Protein AF-A0A0A3YPF9-F1 (afdb_monomer)

pLDDT: mean 81.39, std 13.63, range [42.22, 96.06]

Foldseek 3Di:
DPPPDDPVVVVVVVVVCVVVVDDPQVVQLVQLVVVCVVCVVVDDDPDDSLCSGPVRHDPPPPPDPPVRVVVVVVPCPDDDDPDDDDD

Structure (mmCIF, N/CA/C/O backbone):
data_AF-A0A0A3YPF9-F1
#
_entry.id   AF-A0A0A3YPF9-F1
#
loop_
_atom_site.group_PDB
_atom_site.id
_atom_site.type_symbol
_atom_site.label_atom_id
_atom_site.label_alt_id
_atom_site.label_comp_id
_atom_site.label_asym_id
_atom_site.label_entity_id
_atom_site.label_seq_id
_atom_site.pdbx_PDB_ins_code
_atom_site.Cartn_x
_atom_site.Cartn_y
_atom_site.Cartn_z
_atom_site.occupancy
_atom_site.B_iso_or_equiv
_atom_site.auth_seq_id
_atom_site.auth_comp_id
_atom_site.auth_asym_id
_atom_site.auth_atom_id
_atom_site.pdbx_PDB_model_num
ATOM 1 N N . MET A 1 1 ? -2.978 14.463 17.346 1.00 55.78 1 MET A N 1
ATOM 2 C CA . MET A 1 1 ? -4.133 13.857 16.646 1.00 55.78 1 MET A CA 1
ATOM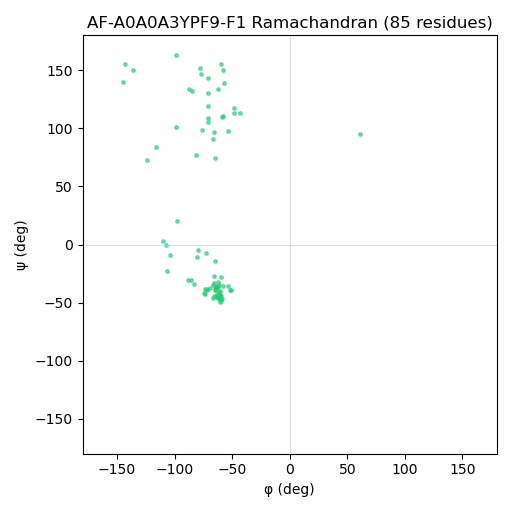 3 C C . MET A 1 1 ? -5.123 13.132 17.563 1.00 55.78 1 MET A C 1
ATOM 5 O O . MET A 1 1 ? -6.201 12.843 17.083 1.00 55.78 1 MET A O 1
ATOM 9 N N . LEU A 1 2 ? -4.840 12.895 18.858 1.00 55.41 2 LEU A N 1
ATOM 10 C CA . LEU A 1 2 ? -5.783 12.212 19.772 1.00 5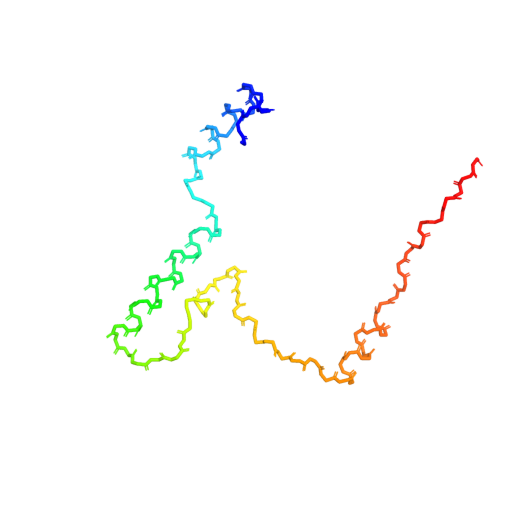5.41 2 LEU A CA 1
ATOM 11 C C . LEU A 1 2 ? -6.521 13.135 20.766 1.00 55.41 2 LEU A C 1
ATOM 13 O O . LEU A 1 2 ? -7.430 12.682 21.447 1.00 55.41 2 LEU A O 1
ATOM 17 N N . SER A 1 3 ? -6.165 14.421 20.879 1.00 66.06 3 SER A N 1
ATOM 18 C CA . SER A 1 3 ? -6.703 15.296 21.941 1.00 66.06 3 SER A CA 1
ATOM 19 C C . SER A 1 3 ? -8.113 15.844 21.685 1.00 66.06 3 SER A C 1
ATOM 21 O O . SER A 1 3 ? -8.641 16.542 22.542 1.00 66.06 3 SER A O 1
ATOM 23 N N . GLY A 1 4 ? -8.699 15.586 20.512 1.00 76.88 4 GLY A N 1
ATOM 24 C CA . GLY A 1 4 ? -10.056 16.020 20.151 1.00 76.88 4 GLY A CA 1
ATOM 25 C C . GLY A 1 4 ? -11.065 14.878 20.058 1.00 76.88 4 GLY A C 1
ATOM 26 O O . GLY A 1 4 ? -12.203 15.110 19.669 1.00 76.88 4 GLY A O 1
ATOM 27 N N . MET A 1 5 ? -10.640 13.655 20.368 1.00 86.06 5 MET A N 1
ATOM 28 C CA . MET A 1 5 ? -11.423 12.460 20.116 1.00 86.06 5 MET A CA 1
ATOM 29 C C . MET A 1 5 ? -12.362 12.150 21.285 1.00 86.06 5 MET A C 1
ATOM 31 O O . MET A 1 5 ? -11.943 12.164 22.444 1.00 86.06 5 MET A O 1
ATOM 35 N N . THR A 1 6 ? -13.628 11.849 20.995 1.00 87.88 6 THR A N 1
ATOM 36 C CA . THR A 1 6 ? -14.575 11.436 22.041 1.00 87.88 6 THR A CA 1
ATOM 37 C C . THR A 1 6 ? -14.348 9.973 22.441 1.00 87.88 6 THR A C 1
ATOM 39 O O . THR A 1 6 ? -13.896 9.158 21.640 1.00 87.88 6 THR A O 1
ATOM 42 N N . SER A 1 7 ? -14.674 9.612 23.687 1.00 86.88 7 SER A N 1
ATOM 43 C CA . SER A 1 7 ? -14.535 8.227 24.180 1.00 86.88 7 SER A CA 1
ATOM 44 C C . SER A 1 7 ? -15.343 7.220 23.344 1.00 86.88 7 SER A C 1
ATOM 46 O O . SER A 1 7 ? -14.899 6.100 23.105 1.00 86.88 7 SER A O 1
ATOM 48 N N . THR A 1 8 ? -16.516 7.634 22.858 1.00 89.81 8 THR A N 1
ATOM 49 C CA . THR A 1 8 ? -17.382 6.821 21.993 1.00 89.81 8 THR A CA 1
ATOM 50 C C . THR A 1 8 ? -16.745 6.570 20.634 1.00 89.81 8 THR A C 1
ATOM 52 O O . THR A 1 8 ? -16.683 5.430 20.191 1.00 89.81 8 THR A O 1
ATOM 55 N N . GLU A 1 9 ? -16.190 7.608 20.016 1.00 89.31 9 GLU A N 1
ATOM 56 C CA . GLU A 1 9 ? -15.496 7.491 18.735 1.00 89.31 9 GLU A CA 1
ATOM 57 C C . GLU A 1 9 ? -14.240 6.601 18.885 1.00 89.31 9 GLU A C 1
ATOM 59 O O . GLU A 1 9 ? -13.934 5.794 18.009 1.00 89.31 9 GLU A O 1
ATOM 64 N N . LEU A 1 10 ? -13.523 6.674 20.023 1.00 87.88 10 LEU A N 1
ATOM 65 C CA . LEU A 1 10 ? -12.372 5.795 20.308 1.00 87.88 10 LEU A CA 1
ATOM 66 C C . LEU A 1 10 ? -12.800 4.323 20.339 1.00 87.88 10 LEU A C 1
ATOM 68 O O . LEU A 1 10 ? -12.124 3.455 19.780 1.00 87.88 10 LEU A O 1
ATOM 72 N N . GLN A 1 11 ? -13.937 4.044 20.978 1.00 91.06 11 GLN A N 1
ATOM 73 C CA . GLN A 1 11 ? -14.511 2.708 21.025 1.00 91.06 11 GLN A CA 1
ATOM 74 C C . GLN A 1 11 ? -14.946 2.226 19.634 1.00 91.06 11 GLN A C 1
ATOM 76 O O . GLN A 1 11 ? -14.700 1.068 19.296 1.00 91.06 11 GLN A O 1
ATOM 81 N N . GLU A 1 12 ? -15.513 3.097 18.802 1.00 90.50 12 GLU A N 1
ATOM 82 C CA . GLU A 1 12 ? -15.860 2.773 17.415 1.00 90.50 12 GLU A CA 1
ATOM 83 C C . GLU A 1 12 ? -14.630 2.390 16.587 1.00 90.50 12 GLU A C 1
ATOM 85 O O . GLU A 1 12 ? -14.646 1.334 15.952 1.00 90.50 12 GLU A O 1
ATOM 90 N N . TRP A 1 13 ? -13.526 3.146 16.662 1.00 88.62 13 TRP A N 1
ATOM 91 C CA . TRP A 1 13 ? -12.284 2.735 15.992 1.00 88.62 13 TRP A CA 1
ATOM 92 C C . TRP A 1 13 ? -11.768 1.397 16.519 1.00 88.62 13 TRP A C 1
ATOM 94 O O . TRP A 1 13 ? -11.331 0.565 15.728 1.00 88.62 13 TRP A O 1
ATOM 104 N N . SER A 1 14 ? -11.843 1.149 17.831 1.00 88.12 14 SER A N 1
ATOM 105 C CA . SER A 1 14 ? -11.404 -0.135 18.398 1.00 88.12 14 SER A CA 1
ATOM 106 C C . SER A 1 14 ? -12.205 -1.329 17.865 1.00 88.12 14 SER A C 1
ATOM 108 O O . SER A 1 14 ? -11.639 -2.399 17.648 1.00 88.12 14 SER A O 1
ATOM 110 N N . LEU A 1 15 ? -13.505 -1.143 17.612 1.00 92.12 15 LEU A N 1
ATOM 111 C CA . LEU A 1 15 ? -14.357 -2.159 16.998 1.00 92.12 15 LEU A CA 1
ATOM 112 C C . LEU A 1 15 ? -14.044 -2.303 15.507 1.00 92.12 15 LEU A C 1
ATOM 114 O O . LEU A 1 15 ? -13.924 -3.422 15.019 1.00 92.12 15 LEU A O 1
ATOM 118 N N . PHE A 1 16 ? -13.860 -1.188 14.801 1.00 87.88 16 PHE A N 1
ATOM 119 C CA . PHE A 1 16 ? -13.554 -1.166 13.373 1.00 87.88 16 PHE A CA 1
ATOM 120 C C . PHE A 1 16 ? -12.234 -1.883 13.044 1.00 87.88 16 PHE A C 1
ATOM 122 O O . PHE A 1 16 ? -12.205 -2.768 12.185 1.00 87.88 16 PHE A O 1
ATOM 129 N N . TYR A 1 17 ? -11.156 -1.561 13.768 1.00 88.56 17 TYR A N 1
ATOM 130 C CA . TYR A 1 17 ? -9.828 -2.158 13.571 1.00 88.56 17 TYR A CA 1
ATOM 131 C C . TYR A 1 17 ? -9.724 -3.609 14.058 1.00 88.56 17 TYR A C 1
ATOM 133 O O . TYR A 1 17 ? -8.718 -4.269 13.803 1.00 88.56 17 TYR A O 1
ATOM 141 N N . ARG A 1 18 ? -10.754 -4.134 14.737 1.00 89.19 18 ARG A N 1
ATOM 142 C CA . ARG A 1 18 ? -10.825 -5.561 15.075 1.00 89.19 18 ARG A CA 1
ATOM 143 C C . AR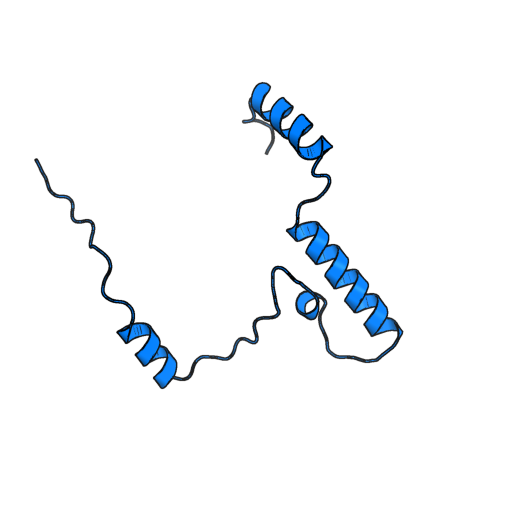G A 1 18 ? -10.984 -6.428 13.829 1.00 89.19 18 ARG A C 1
ATOM 145 O O . ARG A 1 18 ? -10.424 -7.521 13.795 1.00 89.19 18 ARG A O 1
ATOM 152 N N . ASP A 1 19 ? -11.718 -5.918 12.842 1.00 91.12 19 ASP A N 1
ATOM 153 C CA . ASP A 1 19 ? -12.033 -6.630 11.603 1.00 91.12 19 ASP A CA 1
ATOM 154 C C . ASP A 1 19 ? -11.229 -6.077 10.405 1.00 91.12 19 ASP A C 1
ATOM 156 O O . ASP A 1 19 ? -10.975 -6.801 9.445 1.00 91.12 19 ASP A O 1
ATOM 160 N N . HIS A 1 20 ? -10.756 -4.824 10.479 1.00 85.81 20 HIS A N 1
ATOM 161 C CA . HIS A 1 20 ? -9.953 -4.164 9.439 1.00 85.81 20 HIS A CA 1
ATOM 162 C C . HIS A 1 20 ? -8.552 -3.826 9.958 1.00 85.81 20 HIS A C 1
ATOM 164 O O . HIS A 1 20 ? -8.295 -2.710 10.396 1.00 85.81 20 HIS A O 1
ATOM 170 N N . TYR A 1 21 ? -7.626 -4.786 9.923 1.00 84.50 21 TYR A N 1
ATOM 171 C CA . TYR A 1 21 ? -6.286 -4.618 10.511 1.00 84.50 21 TYR A CA 1
ATOM 172 C C . TYR A 1 21 ? -5.415 -3.567 9.817 1.00 84.50 21 TYR A C 1
ATOM 174 O O . TYR A 1 21 ? -4.596 -2.910 10.458 1.00 84.50 21 TYR A O 1
ATOM 182 N N . PHE A 1 22 ? -5.576 -3.417 8.505 1.00 85.62 22 PHE A N 1
ATOM 183 C CA . PHE A 1 22 ? -4.795 -2.499 7.691 1.00 85.62 22 PHE A CA 1
ATOM 184 C C . PHE A 1 22 ? -5.716 -1.753 6.736 1.00 85.62 22 PHE A C 1
ATOM 186 O O . PHE A 1 22 ? -6.740 -2.276 6.307 1.00 85.62 22 PHE A O 1
ATOM 193 N N . ASN A 1 23 ? -5.328 -0.527 6.399 1.00 88.75 23 ASN A N 1
ATOM 194 C CA . ASN A 1 23 ? -5.987 0.232 5.347 1.00 88.75 23 ASN A CA 1
ATOM 195 C C . ASN A 1 23 ? -5.658 -0.394 3.981 1.00 88.75 23 ASN A C 1
ATOM 197 O O . ASN A 1 23 ? -4.517 -0.805 3.759 1.00 88.75 23 ASN A O 1
ATOM 201 N N . ASP A 1 24 ? -6.617 -0.405 3.059 1.00 90.88 24 ASP A N 1
ATOM 202 C CA . ASP A 1 24 ? -6.440 -0.889 1.686 1.00 90.88 24 ASP A CA 1
ATOM 203 C C . ASP A 1 24 ? -5.234 -0.244 0.988 1.00 90.88 24 ASP A C 1
ATOM 205 O O . ASP A 1 24 ? -4.457 -0.930 0.330 1.00 90.88 24 ASP A O 1
ATOM 209 N N . HIS A 1 25 ? -4.996 1.053 1.207 1.00 90.88 25 HIS A N 1
ATOM 210 C CA . HIS A 1 25 ? -3.822 1.753 0.677 1.00 90.88 25 HIS A CA 1
ATOM 211 C C . HIS A 1 25 ? -2.498 1.211 1.224 1.00 90.88 25 HIS A C 1
ATOM 213 O O . HIS A 1 25 ? -1.499 1.169 0.507 1.00 90.88 25 HIS A O 1
ATOM 219 N N . LEU A 1 26 ? -2.480 0.790 2.492 1.00 91.81 26 LEU A N 1
ATOM 220 C CA . LEU A 1 26 ? -1.293 0.212 3.115 1.00 91.81 26 LEU A CA 1
ATOM 221 C C . LEU A 1 26 ? -1.053 -1.213 2.603 1.00 91.81 26 LEU A C 1
ATOM 223 O O . LEU A 1 26 ? 0.084 -1.568 2.296 1.00 91.81 26 LEU A O 1
ATOM 227 N N . LEU A 1 27 ? -2.116 -2.011 2.464 1.00 93.44 27 LEU A N 1
ATOM 228 C CA . LEU A 1 27 ? -2.041 -3.352 1.879 1.00 93.44 27 LEU A CA 1
ATOM 229 C C . LEU A 1 27 ? -1.540 -3.308 0.435 1.00 93.44 27 LEU A C 1
ATOM 231 O O . LEU A 1 27 ? -0.644 -4.071 0.077 1.00 93.44 27 LEU A O 1
ATOM 235 N N . ASP A 1 28 ? -2.063 -2.379 -0.360 1.00 94.88 28 ASP A N 1
ATOM 236 C CA . ASP A 1 28 ? -1.649 -2.175 -1.743 1.00 94.88 28 ASP A CA 1
ATOM 237 C C . ASP A 1 28 ? -0.171 -1.774 -1.840 1.00 94.88 28 ASP A C 1
ATOM 239 O O . ASP A 1 28 ? 0.592 -2.372 -2.596 1.00 94.88 28 ASP A O 1
ATOM 243 N N . ALA A 1 29 ? 0.281 -0.842 -0.994 1.00 93.25 29 ALA A N 1
ATOM 244 C CA . ALA A 1 29 ? 1.690 -0.465 -0.931 1.00 93.25 29 ALA A CA 1
ATOM 245 C C . ALA A 1 29 ? 2.595 -1.648 -0.539 1.00 93.25 29 ALA A C 1
ATOM 247 O O . ALA A 1 29 ? 3.675 -1.820 -1.110 1.00 93.25 29 ALA A O 1
ATOM 248 N N . HIS A 1 30 ? 2.186 -2.485 0.419 1.00 94.44 30 HIS A N 1
ATOM 249 C CA . HIS A 1 30 ? 2.953 -3.675 0.799 1.00 94.44 30 HIS A CA 1
ATOM 250 C C . HIS A 1 30 ? 3.021 -4.705 -0.330 1.00 94.44 30 HIS A C 1
ATOM 252 O O . HIS A 1 30 ? 4.103 -5.221 -0.617 1.00 94.44 30 HIS A O 1
ATOM 258 N N . PHE A 1 31 ? 1.893 -4.968 -0.989 1.00 94.88 31 PHE A N 1
ATOM 259 C CA . PHE A 1 31 ? 1.818 -5.862 -2.139 1.00 94.88 31 PHE A CA 1
ATOM 260 C C . PHE A 1 31 ? 2.717 -5.387 -3.286 1.00 94.88 31 PHE A C 1
ATOM 262 O O . PHE A 1 31 ? 3.514 -6.164 -3.822 1.00 94.88 31 PHE A O 1
ATOM 269 N N . ALA A 1 32 ? 2.630 -4.103 -3.619 1.00 94.75 32 ALA A N 1
ATOM 270 C CA . ALA A 1 32 ? 3.373 -3.488 -4.703 1.00 94.75 32 ALA A CA 1
ATOM 271 C C . ALA A 1 32 ? 4.892 -3.532 -4.454 1.00 94.75 32 ALA A C 1
ATOM 273 O O . ALA A 1 32 ? 5.665 -3.953 -5.318 1.00 94.75 32 ALA A O 1
ATOM 274 N N . ASN A 1 33 ? 5.317 -3.194 -3.232 1.00 94.44 33 ASN A N 1
ATOM 275 C CA . ASN A 1 33 ? 6.720 -3.270 -2.823 1.00 94.44 33 ASN A CA 1
ATOM 276 C C . ASN A 1 33 ? 7.255 -4.706 -2.841 1.00 94.44 33 ASN A C 1
ATOM 278 O O . ASN A 1 33 ? 8.349 -4.946 -3.351 1.00 94.44 33 ASN A O 1
ATOM 282 N N . LEU A 1 34 ? 6.496 -5.669 -2.310 1.00 96.06 34 LEU A N 1
ATOM 283 C CA . LEU A 1 34 ? 6.914 -7.071 -2.29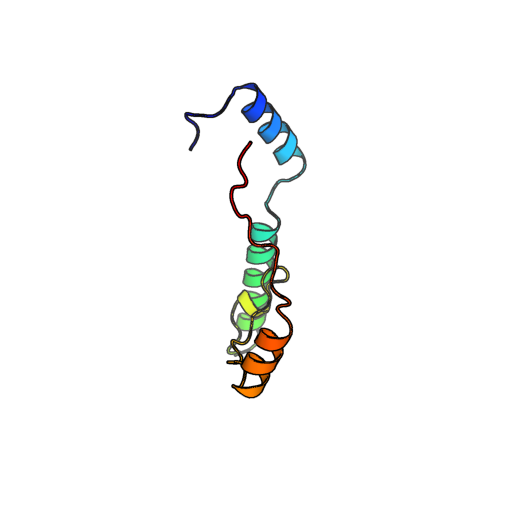7 1.00 96.06 34 LEU A CA 1
ATOM 284 C C . LEU A 1 34 ? 7.060 -7.616 -3.721 1.00 96.06 34 LEU A C 1
ATOM 286 O O . LEU A 1 34 ? 8.070 -8.244 -4.036 1.00 96.06 34 LEU A O 1
ATOM 290 N N . SER A 1 35 ? 6.090 -7.332 -4.590 1.00 94.94 35 SER A N 1
ATOM 291 C CA . SER A 1 35 ? 6.117 -7.749 -5.996 1.00 94.94 35 SER A CA 1
ATOM 292 C C . SER A 1 35 ? 7.318 -7.159 -6.735 1.00 94.94 35 SER A C 1
ATOM 294 O O . SER A 1 35 ? 8.048 -7.887 -7.412 1.00 94.94 35 SER A O 1
ATOM 296 N N . HIS A 1 36 ? 7.583 -5.865 -6.536 1.00 9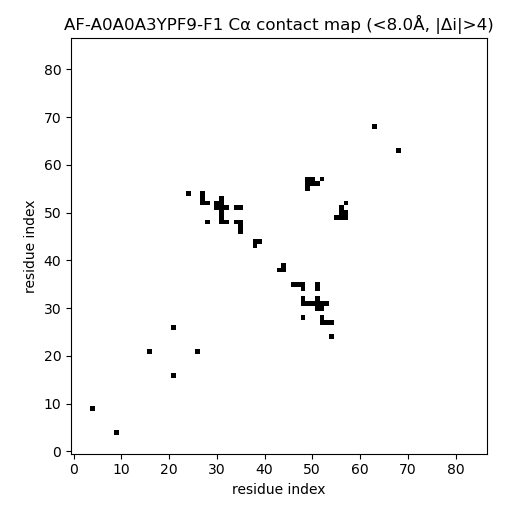4.25 36 HIS A N 1
ATOM 297 C CA . HIS A 1 36 ? 8.752 -5.203 -7.104 1.00 94.25 36 HIS A CA 1
ATOM 298 C C . HIS A 1 36 ? 10.065 -5.836 -6.628 1.00 94.25 36 HIS A C 1
ATOM 300 O O . HIS A 1 36 ? 10.935 -6.106 -7.452 1.00 94.25 36 HIS A O 1
ATOM 306 N N . LEU A 1 37 ? 10.203 -6.145 -5.333 1.00 95.31 37 LEU A N 1
ATOM 307 C CA . LEU A 1 37 ? 11.407 -6.791 -4.800 1.00 95.31 37 LEU A CA 1
ATOM 308 C C . LEU A 1 37 ? 11.632 -8.187 -5.388 1.00 95.31 37 LEU A C 1
ATOM 310 O O . LEU A 1 37 ? 12.756 -8.509 -5.771 1.00 95.31 37 LEU A O 1
ATOM 314 N N . VAL A 1 38 ? 10.578 -9.002 -5.499 1.00 95.38 38 VAL A N 1
ATOM 315 C CA . VAL A 1 38 ? 10.668 -10.339 -6.110 1.00 95.38 38 VAL A CA 1
ATOM 316 C C . VAL A 1 38 ? 11.156 -10.230 -7.552 1.00 95.38 38 VAL A C 1
ATOM 318 O O . VAL A 1 38 ? 12.080 -10.937 -7.950 1.00 95.38 38 VAL A O 1
ATOM 321 N N . ILE A 1 39 ? 10.586 -9.314 -8.332 1.00 94.75 39 ILE A N 1
ATOM 322 C CA . ILE A 1 39 ? 10.953 -9.156 -9.741 1.00 94.75 39 ILE A CA 1
ATOM 323 C C . ILE A 1 39 ? 12.345 -8.533 -9.871 1.00 94.75 39 ILE A C 1
ATOM 325 O O . ILE A 1 39 ? 13.127 -8.994 -10.696 1.00 94.75 39 ILE A O 1
ATOM 329 N N . SER A 1 40 ? 12.700 -7.559 -9.031 1.00 92.75 40 SER A N 1
ATOM 330 C CA . SER A 1 40 ? 14.037 -6.953 -8.997 1.00 92.75 40 SER A CA 1
ATOM 331 C C . SER A 1 40 ? 15.129 -7.957 -8.629 1.00 92.75 40 SER A C 1
ATOM 333 O O . SER A 1 40 ? 16.261 -7.813 -9.092 1.00 92.75 40 SER A O 1
ATOM 335 N N . LEU A 1 41 ? 14.822 -8.956 -7.798 1.00 95.00 41 LEU A N 1
ATOM 336 C CA . LEU A 1 41 ? 15.766 -10.016 -7.455 1.00 95.00 41 LEU A CA 1
ATOM 337 C C . LEU A 1 41 ? 15.992 -10.973 -8.634 1.00 95.00 41 LEU A C 1
ATOM 339 O O . LEU A 1 41 ? 17.113 -11.426 -8.856 1.00 95.00 41 LEU A O 1
ATOM 343 N N . MET A 1 42 ? 14.933 -11.276 -9.387 1.00 93.38 42 MET A N 1
ATOM 344 C CA . MET A 1 42 ? 14.965 -12.251 -10.483 1.00 93.38 42 MET A CA 1
ATOM 345 C C . MET A 1 42 ? 15.427 -11.645 -11.815 1.00 93.38 42 MET A C 1
ATOM 347 O O . MET A 1 42 ? 16.008 -12.345 -12.646 1.00 93.38 42 MET A O 1
ATOM 351 N N . CYS A 1 43 ? 15.153 -10.362 -12.054 1.00 90.38 43 CYS A N 1
ATOM 352 C CA . CYS A 1 43 ? 15.375 -9.684 -13.329 1.00 90.38 43 CYS A CA 1
ATOM 353 C C . CYS A 1 43 ? 15.810 -8.230 -13.118 1.00 90.38 43 CYS A C 1
ATOM 355 O O . CYS A 1 43 ? 15.223 -7.499 -12.321 1.00 90.38 43 CYS A O 1
ATOM 357 N N . LYS A 1 44 ? 16.766 -7.759 -13.928 1.00 84.88 44 LYS A N 1
ATOM 358 C CA . LYS A 1 44 ? 16.995 -6.316 -14.077 1.00 84.88 44 LYS A CA 1
ATOM 359 C C . LYS A 1 44 ? 15.826 -5.715 -14.851 1.00 84.88 44 LYS A C 1
ATOM 361 O O . LYS A 1 44 ? 15.571 -6.117 -15.983 1.00 84.88 44 LYS A O 1
ATOM 366 N N . ASN A 1 45 ? 15.121 -4.789 -14.222 1.00 84.94 45 ASN A N 1
ATOM 367 C CA . ASN A 1 45 ? 14.001 -4.060 -14.796 1.00 84.94 45 ASN A CA 1
ATOM 368 C C . ASN A 1 45 ? 14.038 -2.614 -14.282 1.00 84.94 45 ASN A C 1
ATOM 370 O O . ASN A 1 45 ? 14.578 -2.368 -13.206 1.00 84.94 45 ASN A O 1
ATOM 374 N N . ASP A 1 46 ? 13.443 -1.696 -15.039 1.00 85.94 46 ASP A N 1
ATOM 375 C CA . ASP A 1 46 ? 13.322 -0.277 -14.672 1.00 85.94 46 ASP A CA 1
ATOM 376 C C . ASP A 1 46 ? 11.944 0.031 -14.053 1.00 85.94 46 ASP A C 1
ATOM 378 O O . ASP A 1 46 ? 11.483 1.172 -14.064 1.00 85.94 46 ASP A O 1
ATOM 382 N N . MET A 1 47 ? 11.239 -0.994 -13.558 1.00 86.75 47 MET A N 1
ATOM 383 C CA . MET A 1 47 ? 9.901 -0.830 -12.992 1.00 86.75 47 MET A CA 1
ATOM 384 C C . MET A 1 47 ? 10.005 -0.231 -11.598 1.00 86.75 47 MET A C 1
ATOM 386 O O . MET A 1 47 ? 10.927 -0.538 -10.846 1.00 86.75 47 MET A O 1
ATOM 390 N N . THR A 1 48 ? 9.022 0.575 -11.216 1.00 89.19 48 THR A N 1
ATOM 391 C CA . THR A 1 48 ? 8.925 1.085 -9.848 1.00 89.19 48 THR A CA 1
ATOM 392 C C . THR A 1 48 ? 7.923 0.245 -9.053 1.00 89.19 48 THR A C 1
ATOM 394 O O . THR A 1 48 ? 7.106 -0.468 -9.644 1.00 89.19 48 THR A O 1
ATOM 397 N N . PRO A 1 49 ? 7.925 0.311 -7.710 1.00 88.56 49 PRO A N 1
ATOM 398 C CA . PRO A 1 49 ? 6.853 -0.283 -6.919 1.00 88.56 49 PRO A CA 1
ATOM 399 C C . PRO A 1 49 ? 5.461 0.192 -7.349 1.00 88.56 49 PRO A C 1
ATOM 401 O O . PRO A 1 49 ? 4.539 -0.614 -7.382 1.00 88.56 49 PRO A O 1
ATOM 404 N N . ALA A 1 50 ? 5.307 1.458 -7.755 1.00 90.00 50 ALA A N 1
ATOM 405 C CA . ALA A 1 50 ? 4.023 2.007 -8.202 1.00 90.00 50 ALA A CA 1
ATOM 406 C C . ALA A 1 50 ? 3.447 1.261 -9.416 1.00 90.00 50 ALA A C 1
ATOM 408 O O . ALA A 1 50 ? 2.233 1.127 -9.540 1.00 90.00 50 ALA A O 1
ATOM 409 N N . SER A 1 51 ? 4.301 0.666 -10.251 1.00 88.50 51 SER A N 1
ATOM 410 C CA . SER A 1 51 ? 3.868 -0.144 -11.387 1.00 88.50 51 SER A CA 1
ATOM 411 C C . SER A 1 51 ? 3.107 -1.424 -10.988 1.00 88.50 51 SER A C 1
ATOM 413 O O . SER A 1 51 ? 2.458 -2.030 -11.838 1.00 88.50 51 SER A O 1
ATOM 415 N N . PHE A 1 52 ? 3.162 -1.833 -9.713 1.00 90.69 52 PHE A N 1
ATOM 416 C CA . PHE A 1 52 ? 2.425 -2.975 -9.151 1.00 90.69 52 PHE A CA 1
ATOM 417 C C . PHE A 1 52 ? 1.259 -2.566 -8.237 1.00 90.69 52 PHE A C 1
ATOM 419 O O . PHE A 1 52 ? 0.576 -3.442 -7.707 1.00 90.69 52 PHE A O 1
ATOM 426 N N . SER A 1 53 ? 1.036 -1.265 -8.028 1.00 92.75 53 SER A N 1
ATOM 427 C CA . SER A 1 53 ? -0.078 -0.759 -7.222 1.00 92.75 53 SER A CA 1
ATOM 428 C C . SER A 1 53 ? -1.407 -0.971 -7.950 1.00 92.75 53 SER A C 1
ATOM 430 O O . SER A 1 53 ? -1.560 -0.622 -9.122 1.00 92.75 53 SER A O 1
ATOM 432 N N . LEU A 1 54 ? -2.382 -1.546 -7.246 1.00 89.69 54 LEU A N 1
ATOM 433 C CA . LEU A 1 54 ? -3.745 -1.774 -7.724 1.00 89.69 54 LEU A CA 1
ATOM 434 C C . LEU A 1 54 ? -4.618 -0.527 -7.558 1.00 89.69 54 LEU A C 1
ATOM 436 O O . LEU A 1 54 ? -5.504 -0.284 -8.376 1.00 89.69 54 LEU A O 1
ATOM 440 N N . LEU A 1 55 ? -4.386 0.254 -6.497 1.00 90.44 55 L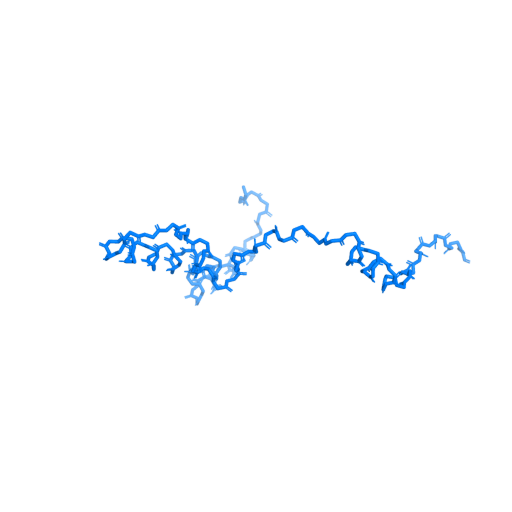EU A N 1
ATOM 441 C CA . LEU A 1 55 ? -5.197 1.433 -6.177 1.00 90.44 55 LEU A CA 1
ATOM 442 C C . LEU A 1 55 ? -4.676 2.702 -6.857 1.00 90.44 55 LEU A C 1
ATOM 444 O O . LEU A 1 55 ? -5.459 3.591 -7.190 1.00 90.44 55 LEU A O 1
ATOM 448 N N . HIS A 1 56 ? -3.365 2.781 -7.082 1.00 81.19 56 HIS A N 1
ATOM 449 C CA . HIS A 1 56 ? -2.698 3.902 -7.734 1.00 81.19 56 HIS A CA 1
ATOM 450 C C . HIS A 1 56 ? -1.899 3.388 -8.931 1.00 81.19 56 HIS A C 1
ATOM 452 O O . HIS A 1 56 ? -0.670 3.332 -8.867 1.00 81.19 56 HIS A O 1
ATOM 458 N N . PRO A 1 57 ? -2.583 2.999 -10.023 1.00 72.56 57 PRO A N 1
ATOM 459 C CA . PRO A 1 57 ? -1.884 2.574 -11.221 1.00 72.56 57 PRO A CA 1
ATOM 460 C C . PRO A 1 57 ? -0.955 3.696 -11.677 1.00 72.56 57 PRO A C 1
ATOM 462 O O . PRO A 1 57 ? -1.341 4.869 -11.644 1.00 72.56 57 PRO A O 1
ATOM 465 N N . ASP A 1 58 ? 0.248 3.314 -12.102 1.00 71.44 58 ASP A N 1
ATOM 466 C CA . ASP A 1 58 ? 1.259 4.213 -12.653 1.00 71.44 58 ASP A CA 1
ATOM 467 C C . ASP A 1 58 ? 0.622 5.003 -13.805 1.00 71.44 58 ASP A C 1
ATOM 469 O O . ASP A 1 58 ? 0.438 4.505 -14.925 1.00 71.44 58 ASP A O 1
ATOM 473 N N . LYS A 1 59 ? 0.186 6.231 -13.514 1.00 67.00 59 LYS A N 1
ATOM 474 C CA . LYS A 1 59 ? -0.325 7.128 -14.537 1.00 67.00 59 LYS A CA 1
ATOM 475 C C . LYS A 1 59 ? 0.900 7.532 -15.322 1.00 67.00 59 LYS A C 1
ATOM 477 O O . LYS A 1 59 ? 1.722 8.305 -14.850 1.00 67.00 59 LYS A O 1
ATOM 482 N N . LYS A 1 60 ? 1.040 6.985 -16.527 1.00 67.38 60 LYS A N 1
ATOM 483 C CA . LYS A 1 60 ? 1.902 7.627 -17.509 1.00 67.38 60 LYS A CA 1
ATOM 484 C C . LYS A 1 60 ? 1.319 9.022 -17.672 1.00 67.38 60 LYS A C 1
ATOM 486 O O . LYS A 1 60 ? 0.198 9.136 -18.168 1.00 67.38 60 LYS A O 1
ATOM 491 N N . ASP A 1 61 ? 2.040 10.033 -17.202 1.00 64.50 61 ASP A N 1
ATOM 492 C CA . ASP A 1 61 ? 1.755 11.437 -17.480 1.00 64.50 61 ASP A CA 1
ATOM 493 C C . ASP A 1 61 ? 1.961 11.643 -18.984 1.00 64.50 61 ASP A C 1
ATOM 495 O O . ASP A 1 61 ? 2.991 12.107 -19.467 1.00 64.50 61 ASP A O 1
ATOM 499 N N . ILE A 1 62 ? 1.001 11.147 -19.758 1.00 73.25 62 ILE A N 1
ATOM 500 C CA . ILE A 1 62 ? 0.873 11.446 -21.167 1.00 73.25 62 ILE A CA 1
ATOM 501 C C . ILE A 1 62 ? 0.296 12.847 -21.156 1.00 73.25 62 ILE A C 1
ATOM 503 O O . ILE A 1 62 ? -0.900 13.012 -20.919 1.00 73.25 62 ILE A O 1
ATOM 507 N N . GLU A 1 63 ? 1.165 13.839 -21.340 1.00 77.06 63 GLU A N 1
ATOM 508 C CA . GLU A 1 63 ? 0.740 15.209 -21.601 1.00 77.06 63 GLU A CA 1
ATOM 509 C C . GLU A 1 63 ? -0.317 15.164 -22.714 1.00 77.06 63 GLU A C 1
ATOM 511 O O . GLU A 1 63 ? -0.006 14.721 -23.831 1.00 77.06 63 GLU A O 1
ATOM 516 N N . PRO A 1 64 ? -1.581 15.512 -22.415 1.00 78.81 64 PRO A N 1
ATOM 517 C CA . PRO A 1 64 ? -2.625 15.489 -23.419 1.00 78.81 64 PRO A CA 1
ATOM 518 C C . PRO A 1 64 ? -2.254 16.489 -24.513 1.00 78.81 64 PRO A C 1
ATOM 520 O O . PRO A 1 64 ? -1.850 17.618 -24.236 1.00 78.81 64 PRO A O 1
ATOM 523 N N . SER A 1 65 ? -2.375 16.079 -25.774 1.00 83.75 65 SER A N 1
ATOM 524 C CA . SER A 1 65 ? -2.151 16.996 -26.896 1.00 83.75 65 SER A CA 1
ATOM 525 C C . SER A 1 65 ? -3.126 18.175 -26.828 1.00 83.75 65 SER A C 1
ATOM 527 O O . SER A 1 65 ? -4.235 18.016 -26.318 1.00 83.75 65 SER A O 1
ATOM 529 N N . ASP A 1 66 ? -2.771 19.314 -27.422 1.00 85.38 66 ASP A N 1
ATOM 530 C CA . ASP A 1 66 ? -3.622 20.516 -27.457 1.00 85.38 66 ASP A CA 1
ATOM 531 C C . ASP A 1 66 ? -5.055 20.217 -27.954 1.00 85.38 66 ASP A C 1
ATOM 533 O O . ASP A 1 66 ? -6.037 20.642 -27.347 1.00 85.38 66 ASP A O 1
ATOM 537 N N . ASP A 1 67 ? -5.193 19.340 -28.956 1.00 84.81 67 ASP A N 1
ATOM 538 C CA . ASP A 1 67 ? -6.492 18.878 -29.472 1.00 84.81 67 ASP A CA 1
ATOM 539 C C . ASP A 1 67 ? -7.330 18.116 -28.424 1.00 84.81 67 ASP A C 1
ATOM 541 O O . ASP A 1 67 ? -8.554 18.242 -28.364 1.00 84.81 67 ASP A O 1
ATOM 545 N N . GLN A 1 68 ? -6.677 17.324 -27.568 1.00 83.62 68 GLN A N 1
ATOM 546 C CA . GLN A 1 68 ? -7.333 16.584 -26.484 1.00 83.62 68 GLN A CA 1
ATOM 547 C C 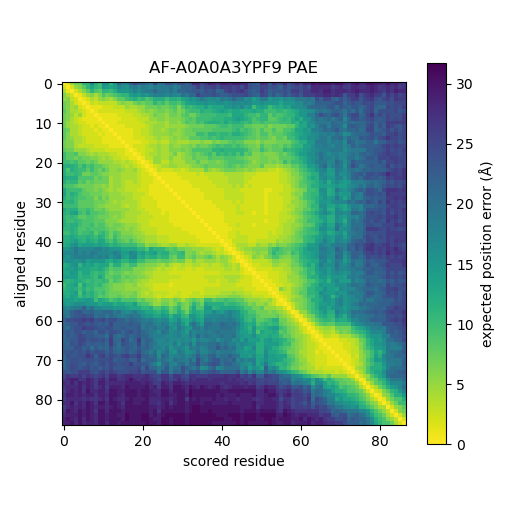. GLN A 1 68 ? -7.749 17.528 -25.355 1.00 83.62 68 GLN A C 1
ATOM 549 O O . GLN A 1 68 ? -8.827 17.361 -24.786 1.00 83.62 68 GLN A O 1
ATOM 554 N N . LEU A 1 69 ? -6.919 18.529 -25.050 1.00 83.62 69 LEU A N 1
ATOM 555 C CA . LEU A 1 69 ? -7.242 19.570 -24.076 1.00 83.62 69 LEU A CA 1
ATOM 556 C C . LEU A 1 69 ? -8.454 20.395 -24.522 1.00 83.62 69 LEU A C 1
ATOM 558 O O . LEU A 1 69 ? -9.353 20.637 -23.714 1.00 83.62 69 LEU A O 1
ATOM 562 N N . MET A 1 70 ? -8.517 20.766 -25.803 1.00 84.00 70 MET A N 1
ATOM 563 C CA . MET A 1 70 ? -9.652 21.484 -26.385 1.00 84.00 70 MET A CA 1
ATOM 564 C C . MET A 1 70 ? -10.944 20.661 -26.297 1.00 84.00 70 MET A C 1
ATOM 566 O O . MET A 1 70 ? -11.951 21.151 -25.789 1.00 84.00 70 MET A O 1
ATOM 570 N N . LEU A 1 71 ? -10.898 19.378 -26.670 1.00 82.25 71 LEU A N 1
ATOM 571 C CA . LEU A 1 71 ? -12.058 18.482 -26.615 1.00 82.25 71 LEU A CA 1
ATOM 572 C C . LEU A 1 71 ? -12.566 18.239 -25.181 1.00 82.25 71 LEU A C 1
ATOM 574 O O . LEU A 1 71 ? -13.775 18.203 -24.941 1.00 82.25 71 LEU A O 1
ATOM 578 N N . LEU A 1 72 ? -11.661 18.105 -24.204 1.00 79.88 72 LEU A N 1
ATOM 579 C CA . LEU A 1 72 ? -12.030 18.002 -22.787 1.00 79.88 72 LEU A CA 1
ATOM 580 C C . LEU A 1 72 ? -12.685 19.290 -22.271 1.00 79.88 72 LEU A C 1
ATOM 582 O O . LEU A 1 72 ? -13.632 19.219 -21.486 1.00 79.88 72 LEU A O 1
ATOM 586 N N . ALA A 1 73 ? -12.211 20.455 -22.718 1.00 76.31 73 ALA A N 1
ATOM 587 C CA . ALA A 1 73 ? -12.775 21.748 -22.342 1.00 76.31 73 ALA A CA 1
ATOM 588 C C . ALA A 1 73 ? -14.170 21.979 -22.948 1.00 76.31 73 ALA A C 1
ATOM 590 O O . ALA A 1 73 ? -15.052 22.509 -22.270 1.00 76.31 73 ALA A O 1
ATOM 591 N N . GLU A 1 74 ? -14.399 21.535 -24.185 1.00 78.19 74 GLU A N 1
ATOM 592 C CA . GLU A 1 74 ? -15.700 21.620 -24.864 1.00 78.19 74 GLU A CA 1
ATOM 593 C C . GLU A 1 74 ? -16.784 20.751 -24.197 1.00 78.19 74 GLU A C 1
ATOM 595 O O . GLU A 1 74 ? -17.968 21.088 -24.245 1.00 78.19 74 GLU A O 1
ATOM 600 N N . GLY A 1 75 ? -16.388 19.664 -23.521 1.00 66.50 75 GLY A N 1
ATOM 601 C CA . GLY A 1 75 ? -17.284 18.769 -22.780 1.00 66.50 75 GLY A CA 1
ATOM 602 C C . GLY A 1 75 ? -17.701 19.259 -21.386 1.00 66.50 75 GLY A C 1
ATOM 603 O O . GLY A 1 75 ? -18.619 18.689 -20.792 1.00 66.50 75 GLY A O 1
ATOM 604 N N . ILE A 1 76 ? -17.081 20.318 -20.849 1.00 62.62 76 ILE A N 1
ATOM 605 C CA . ILE A 1 76 ? -17.499 20.931 -19.580 1.00 62.62 76 ILE A CA 1
ATOM 606 C C . ILE A 1 76 ? -18.684 21.857 -19.872 1.00 62.62 76 ILE A C 1
ATOM 608 O O . ILE A 1 76 ? -18.571 23.083 -19.929 1.00 62.62 76 ILE A O 1
ATOM 612 N N . THR A 1 77 ? -19.866 21.268 -20.059 1.00 57.78 77 THR A 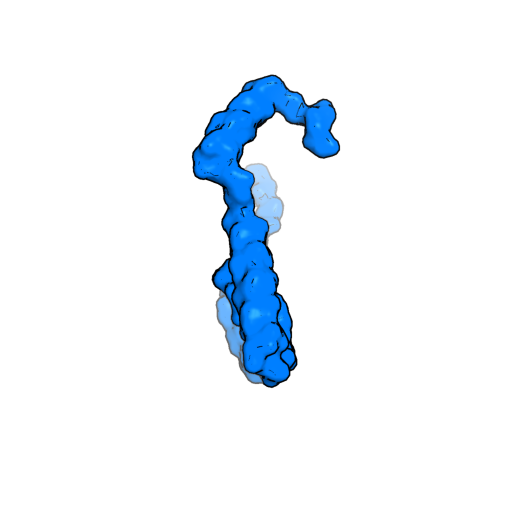N 1
ATOM 613 C CA . THR A 1 77 ? -21.124 22.020 -20.036 1.00 57.78 77 THR A CA 1
ATOM 614 C C . THR A 1 77 ? -21.236 22.701 -18.676 1.00 57.78 77 THR A C 1
ATOM 616 O O . THR A 1 77 ? -21.375 22.029 -17.653 1.00 57.78 77 THR A O 1
ATOM 619 N N . GLY A 1 78 ? -21.098 24.029 -18.670 1.00 60.84 78 GLY A N 1
ATOM 620 C CA . GLY A 1 78 ? -20.955 24.857 -17.478 1.00 60.84 78 GLY A CA 1
ATOM 621 C C . GLY A 1 78 ? -21.908 24.472 -16.348 1.00 60.84 78 GLY A C 1
ATOM 622 O O . GLY A 1 78 ? -23.123 24.640 -16.452 1.00 60.84 78 GLY A O 1
ATOM 623 N N . GLY A 1 79 ? -21.328 23.975 -15.254 1.00 56.62 79 GLY A N 1
ATOM 624 C CA . GLY A 1 79 ? -22.036 23.708 -14.010 1.00 56.62 79 GLY A CA 1
ATOM 625 C C . GLY A 1 79 ? -22.706 24.965 -13.450 1.00 56.62 79 GLY A C 1
ATOM 626 O O . GLY A 1 79 ? -22.248 26.093 -13.658 1.00 56.62 79 GLY A O 1
ATOM 627 N N . ILE A 1 80 ? -23.814 24.743 -12.741 1.00 62.50 80 ILE A N 1
ATOM 628 C CA . ILE A 1 80 ? -24.661 25.761 -12.113 1.00 62.50 80 ILE A CA 1
ATOM 629 C C . ILE A 1 80 ? -23.794 26.742 -11.317 1.00 62.50 80 ILE A C 1
ATOM 631 O O . ILE A 1 80 ? -23.135 26.380 -10.342 1.00 62.50 80 ILE A O 1
ATOM 635 N N . ARG A 1 81 ? -23.825 28.014 -11.723 1.00 62.66 81 ARG A N 1
ATOM 636 C CA . ARG A 1 81 ? -23.266 29.111 -10.936 1.00 62.66 81 ARG A CA 1
ATOM 637 C C . ARG A 1 81 ? -24.173 29.307 -9.725 1.00 62.66 81 ARG A C 1
ATOM 639 O O . ARG A 1 81 ? -25.290 29.793 -9.879 1.00 62.66 81 ARG A O 1
ATOM 646 N N . TYR A 1 82 ? -23.711 28.944 -8.531 1.00 60.16 82 TYR A N 1
ATOM 647 C CA . TYR A 1 82 ? -24.371 29.357 -7.294 1.00 60.16 82 TYR A CA 1
ATOM 648 C C . TYR A 1 82 ? -24.231 30.878 -7.150 1.00 60.16 82 TYR A C 1
ATOM 650 O O . TYR A 1 82 ? -23.241 31.387 -6.630 1.00 60.16 82 TYR A O 1
ATOM 658 N N . GLY A 1 83 ? -25.209 31.612 -7.674 1.00 52.72 83 GLY A N 1
ATOM 659 C CA . G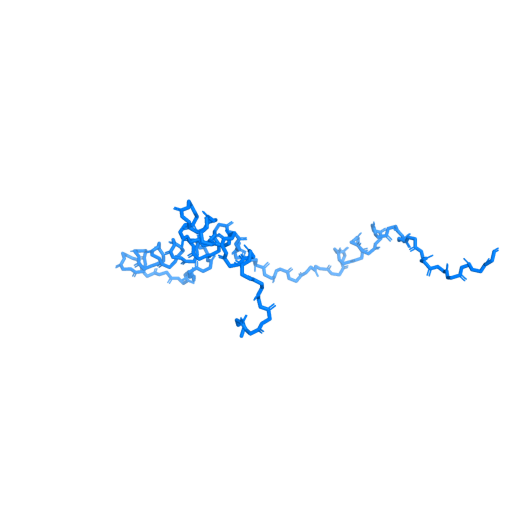LY A 1 83 ? -25.432 33.012 -7.346 1.00 52.72 83 GLY A CA 1
ATOM 660 C C . GLY A 1 83 ? -26.274 33.104 -6.077 1.00 52.72 83 GLY A C 1
ATOM 661 O O . GLY A 1 83 ? -27.297 32.432 -5.961 1.00 52.72 83 GLY A O 1
ATOM 662 N N . ALA A 1 84 ? -25.853 33.937 -5.128 1.00 54.56 84 ALA A N 1
ATOM 663 C CA . ALA A 1 84 ? -26.659 34.291 -3.969 1.00 54.56 84 ALA A CA 1
ATOM 664 C C . ALA A 1 84 ? -27.906 35.085 -4.412 1.00 54.56 84 ALA A C 1
ATOM 666 O O . ALA A 1 84 ? -27.836 36.294 -4.612 1.00 54.56 84 ALA A O 1
ATOM 667 N N . GLY A 1 85 ? -29.047 34.411 -4.568 1.00 47.84 85 GLY A N 1
ATOM 668 C CA . GLY A 1 85 ? -30.375 35.029 -4.475 1.00 47.84 85 GLY A CA 1
ATOM 669 C C . GLY A 1 85 ? -30.902 34.747 -3.066 1.00 47.84 85 GLY A C 1
ATOM 670 O O . GLY A 1 85 ? -31.133 33.593 -2.736 1.00 47.84 85 GLY A O 1
ATOM 671 N N . SER A 1 86 ? -30.854 35.674 -2.107 1.00 46.94 86 SER A N 1
ATOM 672 C CA . SER A 1 86 ? -31.646 36.909 -2.005 1.00 46.94 86 SER A CA 1
ATOM 673 C C . SER A 1 86 ? -33.152 36.637 -1.925 1.00 46.94 86 SER A C 1
ATOM 675 O O . SER A 1 86 ? -33.791 36.562 -2.965 1.00 46.94 86 SER A O 1
ATOM 677 N N . ARG A 1 87 ? -33.637 36.594 -0.672 1.00 42.22 87 ARG A N 1
ATOM 678 C CA . ARG A 1 87 ? -35.000 36.847 -0.154 1.00 42.22 87 ARG A CA 1
ATOM 679 C C . ARG A 1 87 ? -36.190 36.125 -0.778 1.00 42.22 87 ARG A C 1
ATOM 681 O O . ARG A 1 87 ? -36.547 36.438 -1.929 1.00 42.22 87 ARG A O 1
#

Solvent-accessible surface area (backbone atoms only — not comparable to full-atom values): 5592 Å² total; per-residue (Å²): 138,68,93,83,65,51,76,67,57,52,52,50,51,58,58,50,46,71,80,47,83,64,56,69,71,56,52,33,50,52,52,6,44,51,54,39,50,55,46,55,74,77,39,95,70,94,76,54,39,48,71,55,24,80,87,55,57,65,71,74,85,68,77,71,52,72,70,53,51,52,54,57,57,71,67,58,71,79,72,85,78,88,69,92,78,79,134

Radius of gyration: 22.76 Å; Cα contacts (8 Å, |Δi|>4): 36; chains: 1; bounding box: 52×49×54 Å

InterPro domains:
  IPR009350 Minor tail T [PF06223] (6-79)
  IPR009350 Minor tail T [TIGR01715] (1-86)

Organism: NCBI:txid371042

Mean predicted aligned error: 13.71 Å

Sequence (87 aa):
MLSGMTSTELQEWSLFYRDHYFNDHLLDAHFANLSHLVISLMCKNDMTPASFSLLHPDKKDIEPSDDQLMLLAEGITGGIRYGAGSR

Secondary structure (DSSP, 8-state):
--TT--HHHHHHHHHHHHH--S-HHHHHHHHHHHHHHHHHHHS-----GGGG-SSS---------HHHHHHHHHT------------